Protein AF-A0A914LRF7-F1 (afdb_monomer_lite)

InterPro domains:
  IPR040160 Eukaryotic translation initiation factor 4E-binding protein Mextli [PTHR20849] (4-94)

Organism: Meloidogyne incognita (NCBI:txid6306)

Sequence (96 aa):
MNQINENIKKNKFSIILGDQIYEICTELRIKGKELEKTNKDDLDKFFSSIRLASCREDGELGLPCRIKILELLEIRLMGWRNNLSVKKFFKNKINY

Foldseek 3Di:
DVVLLVCLVVVDQDPVNLVVLVVVLVVCLVCVLVCCVVPVPVVVVVLVSLQVSLPDPPCSQPPLSSLSSVLSVVCVVVSSDPDPVSVVVSVVVVVD

pLDDT: mean 73.64, std 12.32, range [41.25, 90.31]

Secondary structure (DSSP, 8-state):
-HHHHHHHHTT---HHHHHHHHHHHHHHHHHHHHHHHH-HHHHHHHHHHHHHHHT-SSS-S-HHHHHHHHHHHHHHHTTS---HHHHHHHHHHH--

Structure (mmCIF, N/CA/C/O backbone):
data_AF-A0A914LRF7-F1
#
_entry.id   AF-A0A914LRF7-F1
#
loop_
_atom_site.group_PDB
_atom_site.id
_atom_site.type_symbol
_atom_site.label_atom_id
_atom_site.label_alt_id
_atom_site.label_comp_id
_atom_site.label_asym_id
_atom_site.label_entity_id
_atom_site.label_seq_id
_atom_site.pdbx_PDB_ins_code
_atom_site.Cartn_x
_atom_site.Cartn_y
_atom_site.Cartn_z
_atom_site.occupancy
_atom_site.B_iso_or_equiv
_atom_site.auth_seq_id
_atom_site.auth_comp_id
_atom_site.auth_asym_id
_atom_site.auth_atom_id
_atom_site.pdbx_PDB_model_num
ATOM 1 N N . MET A 1 1 ? -7.977 10.798 -4.778 1.00 50.03 1 MET A N 1
ATOM 2 C CA . MET A 1 1 ? -8.088 9.347 -5.075 1.00 50.03 1 MET A CA 1
ATOM 3 C C . MET A 1 1 ? -8.467 9.056 -6.529 1.00 50.03 1 MET A C 1
ATOM 5 O O . MET A 1 1 ? -7.736 8.312 -7.167 1.00 50.03 1 MET A O 1
ATOM 9 N N . ASN A 1 2 ? -9.519 9.665 -7.095 1.00 55.81 2 ASN A N 1
ATOM 10 C CA . ASN A 1 2 ? -9.960 9.367 -8.475 1.00 55.81 2 ASN A CA 1
ATOM 11 C C . ASN A 1 2 ? -8.914 9.669 -9.568 1.00 55.81 2 ASN A C 1
ATOM 13 O O . ASN A 1 2 ? -8.714 8.845 -10.453 1.00 55.81 2 ASN A O 1
ATOM 17 N N . GLN A 1 3 ? -8.181 10.785 -9.468 1.00 55.62 3 GLN A N 1
ATOM 18 C CA . GLN A 1 3 ? -7.139 11.153 -10.443 1.00 55.62 3 GLN A CA 1
ATOM 19 C C . GLN A 1 3 ? -5.972 10.147 -10.493 1.00 55.62 3 GLN A C 1
ATOM 21 O O . GLN A 1 3 ? -5.440 9.848 -11.556 1.00 55.62 3 GLN A O 1
ATOM 26 N N . ILE A 1 4 ? -5.587 9.605 -9.334 1.00 57.19 4 ILE A N 1
ATOM 27 C CA . ILE A 1 4 ? -4.485 8.642 -9.198 1.00 57.19 4 ILE A CA 1
ATOM 28 C C . ILE A 1 4 ? -4.900 7.286 -9.773 1.00 57.19 4 ILE A C 1
ATOM 30 O O . ILE A 1 4 ? -4.141 6.694 -10.531 1.00 57.19 4 ILE A O 1
ATOM 34 N N . ASN A 1 5 ? -6.128 6.834 -9.495 1.00 57.62 5 ASN A N 1
ATOM 35 C CA . ASN A 1 5 ? -6.674 5.608 -10.086 1.00 57.62 5 ASN A CA 1
ATOM 36 C C . ASN A 1 5 ? -6.757 5.693 -11.618 1.00 57.62 5 ASN A C 1
ATOM 38 O O . ASN A 1 5 ? -6.476 4.711 -12.300 1.00 57.62 5 ASN A O 1
ATOM 42 N N . GLU A 1 6 ? -7.091 6.863 -12.162 1.00 59.22 6 GLU A N 1
ATOM 43 C CA . GLU A 1 6 ? -7.081 7.111 -13.606 1.00 59.22 6 GLU A CA 1
ATOM 44 C C . GLU A 1 6 ? -5.662 7.106 -14.190 1.00 59.22 6 GLU A C 1
ATOM 46 O O . GLU A 1 6 ? -5.435 6.486 -15.226 1.00 59.22 6 GLU A O 1
ATOM 51 N N . ASN A 1 7 ? -4.691 7.731 -13.519 1.00 58.00 7 ASN A N 1
ATOM 52 C CA . ASN A 1 7 ? -3.299 7.758 -13.980 1.00 58.00 7 ASN A CA 1
ATOM 53 C C . ASN A 1 7 ? -2.628 6.374 -13.913 1.00 58.00 7 ASN A C 1
ATOM 55 O O . ASN A 1 7 ? -1.900 6.010 -14.835 1.00 58.00 7 ASN A O 1
ATOM 59 N N . ILE A 1 8 ? -2.938 5.578 -12.881 1.00 56.59 8 ILE A N 1
ATOM 60 C CA . ILE A 1 8 ? -2.508 4.175 -12.755 1.00 56.59 8 ILE A CA 1
ATOM 61 C C . ILE A 1 8 ? -3.124 3.320 -13.873 1.00 56.59 8 ILE A C 1
ATOM 63 O O . ILE A 1 8 ? -2.435 2.497 -14.471 1.00 56.59 8 ILE A O 1
ATOM 67 N N . LYS A 1 9 ? -4.410 3.520 -14.198 1.00 57.25 9 LYS A N 1
ATOM 68 C CA . LYS A 1 9 ? -5.081 2.803 -15.298 1.00 57.25 9 LYS A CA 1
ATOM 69 C C . LYS A 1 9 ? -4.565 3.204 -16.681 1.00 57.25 9 LYS A C 1
ATOM 71 O O . LYS A 1 9 ? -4.572 2.372 -17.583 1.00 57.25 9 LYS A O 1
ATOM 76 N N . LYS A 1 10 ? -4.134 4.457 -16.853 1.00 54.25 10 LYS A N 1
ATOM 77 C CA . LYS A 1 10 ? -3.700 5.035 -18.136 1.00 54.25 10 LYS A CA 1
ATOM 78 C C . LYS A 1 10 ? -2.209 4.865 -18.448 1.00 54.25 10 LYS A C 1
ATOM 80 O O . LYS A 1 10 ? -1.772 5.412 -19.455 1.00 54.25 10 LYS A O 1
ATOM 85 N N . ASN A 1 11 ? -1.446 4.126 -17.636 1.00 51.66 11 ASN A N 1
ATOM 86 C CA . ASN A 1 11 ? -0.028 3.823 -17.899 1.00 51.66 11 ASN A CA 1
ATOM 87 C C . ASN A 1 11 ? 0.839 5.078 -18.158 1.00 51.66 11 ASN A C 1
ATOM 89 O O . ASN A 1 11 ? 1.764 5.069 -18.959 1.00 51.66 11 ASN A O 1
ATOM 93 N N . LYS A 1 12 ? 0.525 6.207 -17.505 1.00 48.69 12 LYS A N 1
ATOM 94 C CA . LYS A 1 12 ? 1.340 7.430 -17.590 1.00 48.69 12 LYS A CA 1
ATOM 95 C C . LYS A 1 12 ? 2.180 7.571 -16.329 1.00 48.69 12 LYS A C 1
ATOM 97 O O . LYS A 1 12 ? 1.789 8.263 -15.389 1.00 48.69 12 LYS A O 1
ATOM 102 N N . PHE A 1 13 ? 3.340 6.921 -16.317 1.00 58.53 13 PHE A N 1
ATOM 103 C CA . PHE A 1 13 ? 4.317 7.084 -15.245 1.00 58.53 13 PHE A CA 1
ATOM 104 C C . PHE A 1 13 ? 5.189 8.308 -15.511 1.00 58.53 13 PHE A C 1
ATOM 106 O O . PHE A 1 13 ? 6.039 8.334 -16.393 1.00 58.53 13 PHE A O 1
ATOM 113 N N . SER A 1 14 ? 4.936 9.356 -14.734 1.00 55.28 14 SER A N 1
ATOM 114 C CA . SER A 1 14 ? 5.804 10.527 -14.615 1.00 55.28 14 SER A CA 1
ATOM 115 C C . SER A 1 14 ? 6.412 10.538 -13.212 1.00 55.28 14 SER A C 1
ATOM 117 O O . SER A 1 14 ? 5.868 9.901 -12.310 1.00 55.28 14 SER A O 1
ATOM 119 N N . ILE A 1 15 ? 7.503 11.281 -13.004 1.00 55.88 15 ILE A N 1
ATOM 120 C CA . ILE A 1 15 ? 8.110 11.534 -11.677 1.00 55.88 15 ILE A CA 1
ATOM 121 C C . ILE A 1 15 ? 7.032 11.922 -10.639 1.00 55.88 15 ILE A C 1
ATOM 123 O O . ILE A 1 15 ? 7.044 11.452 -9.505 1.00 55.88 15 ILE A O 1
ATOM 127 N N . ILE A 1 16 ? 6.005 12.641 -11.100 1.00 59.66 16 ILE A N 1
ATOM 128 C CA . ILE A 1 16 ? 4.819 13.063 -10.346 1.00 59.66 16 ILE A CA 1
ATOM 129 C C . ILE A 1 16 ? 4.062 11.875 -9.724 1.00 59.66 16 ILE A C 1
ATOM 131 O O . ILE A 1 16 ? 3.564 11.982 -8.608 1.00 59.66 16 ILE A O 1
ATOM 135 N N . LEU A 1 17 ? 3.969 10.729 -10.407 1.00 65.19 17 LEU A N 1
ATOM 136 C CA . LEU A 1 17 ? 3.262 9.552 -9.891 1.00 65.19 17 LEU A CA 1
ATOM 137 C C . LEU A 1 17 ? 4.023 8.898 -8.724 1.00 65.19 17 LEU A C 1
ATOM 139 O O . LEU A 1 17 ? 3.403 8.400 -7.786 1.00 65.19 17 LEU A O 1
ATOM 143 N N . GLY A 1 18 ? 5.360 8.915 -8.768 1.00 64.88 18 GLY A N 1
ATOM 144 C CA . GLY A 1 18 ? 6.212 8.427 -7.680 1.00 64.88 18 GLY A CA 1
ATOM 145 C C . GLY A 1 18 ? 6.084 9.290 -6.425 1.00 64.88 18 GLY A C 1
ATOM 146 O O . GLY A 1 18 ? 5.868 8.757 -5.335 1.00 64.88 18 GLY A O 1
ATOM 147 N N . ASP A 1 19 ? 6.119 10.613 -6.595 1.00 69.19 19 ASP A N 1
ATOM 148 C CA . ASP A 1 19 ? 5.942 11.574 -5.501 1.00 69.19 19 ASP A CA 1
ATOM 149 C C . ASP A 1 19 ? 4.544 11.463 -4.877 1.00 69.19 19 ASP A C 1
ATOM 151 O O . ASP A 1 19 ? 4.407 11.376 -3.656 1.00 69.19 19 ASP A O 1
ATOM 155 N N . GLN A 1 20 ? 3.503 11.326 -5.705 1.00 73.12 20 GLN A N 1
ATOM 156 C CA . GLN A 1 20 ? 2.132 11.098 -5.237 1.00 73.12 20 GLN A CA 1
ATOM 157 C C . GLN A 1 20 ? 2.000 9.803 -4.430 1.00 73.12 20 GLN A C 1
ATOM 159 O O . GLN A 1 20 ? 1.351 9.786 -3.384 1.00 73.12 20 GLN A O 1
ATOM 164 N N . ILE A 1 21 ? 2.623 8.707 -4.875 1.00 72.88 21 ILE A N 1
ATOM 165 C CA . ILE A 1 21 ? 2.642 7.454 -4.107 1.00 72.88 21 ILE A CA 1
ATOM 166 C C . ILE A 1 21 ? 3.347 7.672 -2.765 1.00 72.88 21 ILE A C 1
ATOM 168 O O . ILE A 1 21 ? 2.879 7.165 -1.744 1.00 72.88 21 ILE A O 1
ATOM 172 N N . TYR A 1 22 ? 4.441 8.433 -2.739 1.00 73.06 22 TYR A N 1
ATOM 173 C CA . TYR A 1 22 ? 5.189 8.711 -1.517 1.00 73.06 22 TYR A CA 1
ATOM 174 C C . TYR A 1 22 ? 4.381 9.529 -0.500 1.00 73.06 22 TYR A C 1
ATOM 176 O O . TYR A 1 22 ? 4.350 9.182 0.689 1.00 73.06 22 TYR A O 1
ATOM 184 N N . GLU A 1 23 ? 3.691 10.571 -0.959 1.00 79.06 23 GLU A N 1
ATOM 185 C CA . GLU A 1 23 ? 2.786 11.379 -0.138 1.00 79.06 23 GLU A CA 1
ATOM 186 C C . GLU A 1 23 ? 1.660 10.522 0.440 1.00 79.06 23 GLU A C 1
ATOM 188 O O . GLU A 1 23 ? 1.482 10.474 1.658 1.00 79.06 23 GLU A O 1
ATOM 193 N N . ILE A 1 24 ? 0.985 9.735 -0.402 1.00 78.62 24 ILE A N 1
ATOM 194 C CA . ILE A 1 24 ? -0.103 8.848 0.030 1.00 78.62 24 ILE A CA 1
ATOM 195 C C . ILE A 1 24 ? 0.398 7.811 1.039 1.00 78.62 24 ILE A C 1
ATOM 197 O O . ILE A 1 24 ? -0.257 7.563 2.050 1.00 78.62 24 ILE A O 1
ATOM 201 N N . CYS A 1 25 ? 1.575 7.217 0.819 1.00 76.12 25 CYS A N 1
ATOM 202 C CA . CYS A 1 25 ? 2.170 6.282 1.777 1.00 76.12 25 CYS A CA 1
ATOM 203 C C . CYS A 1 25 ? 2.444 6.948 3.134 1.00 76.12 25 CYS A C 1
ATOM 205 O O . CYS A 1 25 ? 2.335 6.299 4.176 1.00 76.12 25 CYS A O 1
ATOM 207 N N . THR A 1 26 ? 2.817 8.228 3.132 1.00 78.44 26 THR A N 1
ATOM 208 C CA . THR A 1 26 ? 3.075 8.999 4.353 1.00 78.44 26 THR A CA 1
ATOM 209 C C . THR A 1 26 ? 1.772 9.314 5.081 1.00 78.44 26 THR A C 1
ATOM 211 O O . THR A 1 26 ? 1.676 9.080 6.286 1.00 78.44 26 THR A O 1
ATOM 214 N N . GLU A 1 27 ? 0.740 9.749 4.359 1.00 82.69 27 GLU A N 1
ATOM 215 C CA . GLU A 1 27 ? -0.582 10.010 4.932 1.00 82.69 27 GLU A CA 1
ATOM 216 C C . GLU A 1 27 ? -1.238 8.740 5.482 1.00 82.69 27 GLU A C 1
ATOM 218 O O . GLU A 1 27 ? -1.754 8.742 6.602 1.00 82.69 27 GLU A O 1
ATOM 223 N N . LEU A 1 28 ? -1.172 7.630 4.740 1.00 81.88 28 LEU A N 1
ATOM 224 C CA . LEU A 1 28 ? -1.747 6.350 5.151 1.00 81.88 28 LEU A CA 1
ATOM 225 C C . LEU A 1 28 ? -1.057 5.769 6.388 1.00 81.88 28 LEU A C 1
ATOM 227 O O . LEU A 1 28 ? -1.710 5.116 7.192 1.00 81.88 28 LEU A O 1
ATOM 231 N N . ARG A 1 29 ? 0.225 6.053 6.630 1.00 76.88 29 ARG A N 1
ATOM 232 C CA . ARG A 1 29 ? 0.865 5.666 7.902 1.00 76.88 29 ARG A CA 1
ATOM 233 C C . ARG A 1 29 ? 0.261 6.355 9.118 1.00 76.88 29 ARG A C 1
ATOM 235 O O . ARG A 1 29 ? 0.277 5.783 10.201 1.00 76.88 29 ARG A O 1
ATOM 242 N N . ILE A 1 30 ? -0.236 7.576 8.947 1.00 81.38 30 ILE A N 1
ATOM 243 C CA . ILE A 1 30 ? -0.793 8.380 10.037 1.00 81.38 30 ILE A CA 1
ATOM 244 C C . ILE A 1 30 ? -2.286 8.081 10.191 1.00 81.38 30 ILE A C 1
ATOM 246 O O . ILE A 1 30 ? -2.765 7.853 11.299 1.00 81.38 30 ILE A O 1
ATOM 250 N N . LYS A 1 31 ? -3.019 8.062 9.073 1.00 85.62 31 LYS A N 1
ATOM 251 C CA . LYS A 1 31 ? -4.488 8.019 9.046 1.00 85.62 31 LYS A CA 1
ATOM 252 C C . LYS A 1 31 ? -5.067 6.677 8.599 1.00 85.62 31 LYS A C 1
ATOM 254 O O . LYS A 1 31 ? -6.277 6.499 8.662 1.00 85.62 31 LYS A O 1
ATOM 259 N N . GLY A 1 32 ? -4.246 5.721 8.165 1.00 83.75 32 GLY A N 1
ATOM 260 C CA . GLY A 1 32 ? -4.709 4.476 7.542 1.00 83.75 32 GLY A CA 1
ATOM 261 C C . GLY A 1 32 ? -5.599 3.626 8.442 1.00 83.75 32 GLY A C 1
ATOM 262 O O . GLY A 1 32 ? -6.591 3.079 7.975 1.00 83.75 32 GLY A O 1
ATOM 263 N N . LYS A 1 33 ? -5.325 3.602 9.753 1.00 86.88 33 LYS A N 1
ATOM 264 C CA . LYS A 1 33 ? -6.171 2.901 10.731 1.00 86.88 33 LYS A CA 1
ATOM 265 C C . LYS A 1 33 ? -7.581 3.490 10.828 1.00 86.88 33 LYS A C 1
ATOM 267 O O . LYS A 1 33 ? -8.534 2.746 11.027 1.00 86.88 33 LYS A O 1
ATOM 272 N N . GLU A 1 34 ? -7.705 4.810 10.740 1.00 87.25 34 GLU A N 1
ATOM 273 C CA . GLU A 1 34 ? -8.996 5.506 10.767 1.00 87.25 34 GLU A CA 1
ATOM 274 C C . GLU A 1 34 ? -9.715 5.336 9.424 1.00 87.25 34 GLU A C 1
ATOM 276 O O . GLU A 1 34 ? -10.870 4.920 9.397 1.00 87.25 34 GLU A O 1
ATOM 281 N N . LEU A 1 35 ? -8.995 5.532 8.314 1.00 86.00 35 LEU A N 1
ATOM 282 C CA . LEU A 1 35 ? -9.501 5.338 6.952 1.00 86.00 35 LEU A CA 1
ATOM 283 C C . LEU A 1 35 ? -9.998 3.914 6.696 1.00 86.00 35 LEU A C 1
ATOM 285 O O . LEU A 1 35 ? -10.983 3.733 5.990 1.00 86.00 35 LEU A O 1
ATOM 289 N N . GLU A 1 36 ? -9.365 2.892 7.272 1.00 88.81 36 GLU A N 1
ATOM 290 C CA . GLU A 1 36 ? -9.835 1.514 7.117 1.00 88.81 36 GLU A CA 1
ATOM 291 C C . GLU A 1 36 ? -11.161 1.251 7.847 1.00 88.81 36 GLU A C 1
ATOM 293 O O . GLU A 1 36 ? -11.910 0.366 7.441 1.00 88.81 36 GLU A O 1
ATOM 298 N N . LYS A 1 37 ? -11.500 2.026 8.884 1.00 87.56 37 LYS A N 1
ATOM 299 C CA . LYS A 1 37 ? -12.811 1.916 9.541 1.00 87.56 37 LYS A CA 1
ATOM 300 C C . LYS A 1 37 ? -13.914 2.587 8.726 1.00 87.56 37 LYS A C 1
ATOM 302 O O . LYS A 1 37 ? -15.034 2.091 8.720 1.00 87.56 37 LYS A O 1
ATOM 307 N N . THR A 1 38 ? -13.616 3.716 8.081 1.00 90.31 38 THR A N 1
ATOM 308 C CA . THR A 1 38 ? -14.628 4.554 7.413 1.00 90.31 38 THR A CA 1
ATOM 309 C C . THR A 1 38 ? -14.752 4.284 5.915 1.00 90.31 38 THR A C 1
ATOM 311 O O . THR A 1 38 ? -15.823 4.475 5.350 1.00 90.31 38 THR A O 1
ATOM 314 N N . ASN A 1 39 ? -13.674 3.841 5.260 1.00 88.00 39 ASN A N 1
ATOM 315 C CA . ASN A 1 39 ? -13.547 3.747 3.801 1.00 88.00 39 ASN A CA 1
ATOM 316 C C . ASN A 1 39 ? -12.810 2.468 3.360 1.00 88.00 39 ASN A C 1
ATOM 318 O O . ASN A 1 39 ? -11.983 2.499 2.445 1.00 88.00 39 ASN A O 1
ATOM 322 N N . LYS A 1 40 ? -13.094 1.334 4.014 1.00 87.19 40 LYS A N 1
ATOM 323 C CA . LYS A 1 40 ? -12.427 0.046 3.760 1.00 87.19 40 LYS A CA 1
ATOM 324 C C . LYS A 1 40 ? -12.419 -0.350 2.278 1.00 87.19 40 LYS A C 1
ATOM 326 O O . LYS A 1 40 ? -11.361 -0.683 1.753 1.00 87.19 40 LYS A O 1
ATOM 331 N N . ASP A 1 41 ? -13.561 -0.252 1.602 1.00 89.44 41 ASP A N 1
ATOM 332 C CA . ASP A 1 41 ? -13.704 -0.697 0.210 1.00 89.44 41 ASP A CA 1
ATOM 333 C C . ASP A 1 41 ? -12.874 0.142 -0.769 1.00 89.44 41 ASP A C 1
ATOM 335 O O . ASP A 1 41 ? -12.280 -0.383 -1.714 1.00 89.44 41 ASP A O 1
ATOM 339 N N . ASP A 1 42 ? -12.802 1.455 -0.548 1.00 85.62 42 ASP A N 1
ATOM 340 C CA . ASP A 1 42 ? -11.977 2.347 -1.367 1.00 85.62 42 ASP A CA 1
ATOM 341 C C . ASP A 1 42 ? -10.491 2.085 -1.131 1.00 85.62 42 ASP A C 1
ATOM 343 O O . ASP A 1 42 ? -9.688 2.091 -2.070 1.00 85.62 42 ASP A O 1
ATOM 347 N N . LEU A 1 43 ? -10.135 1.781 0.117 1.00 88.50 43 LEU A N 1
ATOM 348 C CA . LEU A 1 43 ? -8.788 1.389 0.492 1.00 88.50 43 LEU A CA 1
ATOM 349 C C . LEU A 1 43 ? -8.412 0.047 -0.155 1.00 88.50 43 LEU A C 1
ATOM 351 O O . LEU A 1 43 ? -7.330 -0.076 -0.723 1.00 88.50 43 LEU A O 1
ATOM 355 N N . ASP A 1 44 ? -9.313 -0.935 -0.174 1.00 88.94 44 ASP A N 1
ATOM 356 C CA . ASP A 1 44 ? -9.114 -2.220 -0.854 1.00 88.94 44 ASP A CA 1
ATOM 357 C C . ASP A 1 44 ? -8.905 -2.067 -2.362 1.00 88.94 44 ASP A C 1
ATOM 359 O O . ASP A 1 44 ? -7.971 -2.655 -2.924 1.00 88.94 44 ASP A O 1
ATOM 363 N N . LYS A 1 45 ? -9.697 -1.214 -3.018 1.00 87.88 45 LYS A N 1
ATOM 364 C CA . LYS A 1 45 ? -9.517 -0.887 -4.442 1.00 87.88 45 LYS A CA 1
ATOM 365 C C . LYS A 1 45 ? -8.175 -0.206 -4.703 1.00 87.88 45 LYS A C 1
ATOM 367 O O . LYS A 1 45 ? -7.492 -0.549 -5.673 1.00 87.88 45 LYS A O 1
ATOM 372 N N . PHE A 1 46 ? -7.779 0.732 -3.843 1.00 86.06 46 PHE A N 1
ATOM 373 C CA . PHE A 1 46 ? -6.492 1.416 -3.944 1.00 86.06 46 PHE A CA 1
ATOM 374 C C . PHE A 1 46 ? -5.322 0.433 -3.802 1.00 86.06 46 PHE A C 1
ATOM 376 O O . PHE A 1 46 ? -4.469 0.363 -4.686 1.00 86.06 46 PHE A O 1
ATOM 383 N N . PHE A 1 47 ? -5.315 -0.386 -2.745 1.00 86.19 47 PHE A N 1
ATOM 384 C CA . PHE A 1 47 ? -4.251 -1.361 -2.494 1.00 86.19 47 PHE A CA 1
ATOM 385 C C . PHE A 1 47 ? -4.158 -2.439 -3.583 1.00 86.19 47 PHE A C 1
ATOM 387 O O . PHE A 1 47 ? -3.057 -2.843 -3.959 1.00 86.19 47 PHE A O 1
ATOM 394 N N . SER A 1 48 ? -5.293 -2.858 -4.146 1.00 86.94 48 SER A N 1
ATOM 395 C CA . SER A 1 48 ? -5.316 -3.760 -5.303 1.00 86.94 48 SER A CA 1
ATOM 396 C C . SER A 1 48 ? -4.678 -3.111 -6.535 1.00 86.94 48 SER A C 1
ATOM 398 O O . SER A 1 48 ? -3.862 -3.734 -7.214 1.00 86.94 48 SER A O 1
ATOM 400 N N . SER A 1 49 ? -4.984 -1.835 -6.786 1.00 83.06 49 SER A N 1
ATOM 401 C CA . SER A 1 49 ? -4.464 -1.086 -7.937 1.00 83.06 49 SER A CA 1
ATOM 402 C C . SER A 1 49 ? -2.953 -0.855 -7.850 1.00 83.06 49 SER A C 1
ATOM 404 O O . SER A 1 49 ? -2.23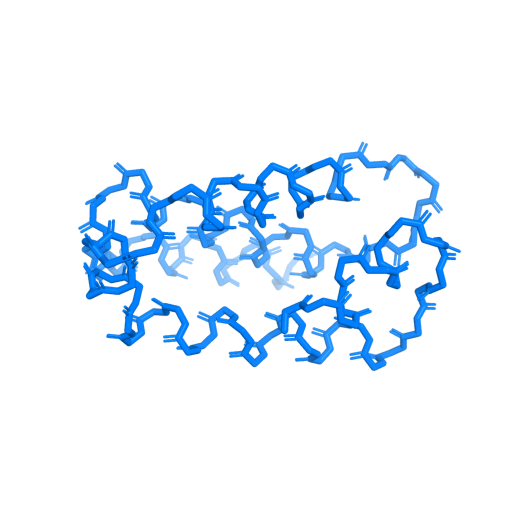9 -1.114 -8.818 1.00 83.06 49 SER A O 1
ATOM 406 N N . ILE A 1 50 ? -2.437 -0.433 -6.688 1.00 80.81 50 ILE A N 1
ATOM 407 C CA . ILE A 1 50 ? -0.990 -0.213 -6.512 1.00 80.81 50 ILE A CA 1
ATOM 408 C C . ILE A 1 50 ? -0.200 -1.525 -6.534 1.00 80.81 50 ILE A C 1
ATOM 410 O O . ILE A 1 50 ? 0.919 -1.551 -7.043 1.00 80.81 50 ILE A O 1
ATOM 414 N N . ARG A 1 51 ? -0.776 -2.630 -6.036 1.00 83.88 51 ARG A N 1
ATOM 415 C CA . ARG A 1 51 ? -0.141 -3.951 -6.104 1.00 83.88 51 ARG A CA 1
ATOM 416 C C . ARG A 1 51 ? 0.001 -4.394 -7.556 1.00 83.88 51 ARG A C 1
ATOM 418 O O . ARG A 1 51 ? 1.099 -4.760 -7.966 1.00 83.88 51 ARG A O 1
ATOM 425 N N . LEU A 1 52 ? -1.072 -4.289 -8.342 1.00 81.12 52 LEU A N 1
ATOM 426 C CA . LEU A 1 52 ? -1.041 -4.588 -9.775 1.00 81.12 52 LEU A CA 1
ATOM 427 C C . LEU A 1 52 ? -0.014 -3.722 -10.511 1.00 81.12 52 LEU A C 1
ATOM 429 O O . LEU A 1 52 ? 0.747 -4.250 -11.314 1.00 81.12 52 LEU A O 1
ATOM 433 N N . ALA A 1 53 ? 0.058 -2.425 -10.200 1.00 76.38 53 ALA A N 1
ATOM 434 C CA . ALA A 1 53 ? 1.060 -1.528 -10.773 1.00 76.38 53 ALA A CA 1
ATOM 435 C C . ALA A 1 53 ? 2.499 -1.942 -10.406 1.00 76.38 53 ALA A C 1
ATOM 437 O O . ALA A 1 53 ? 3.386 -1.897 -11.253 1.00 76.38 53 ALA A O 1
ATOM 438 N N . SER A 1 54 ? 2.736 -2.395 -9.169 1.00 75.94 54 SER A N 1
ATOM 439 C CA . SER A 1 54 ? 4.068 -2.816 -8.705 1.00 75.94 54 SER A CA 1
ATOM 440 C C . SER A 1 54 ? 4.578 -4.123 -9.329 1.00 75.94 54 SER A C 1
ATOM 442 O O . SER A 1 54 ? 5.788 -4.343 -9.351 1.00 75.94 54 SER A O 1
ATOM 444 N N . CYS A 1 55 ? 3.678 -4.972 -9.839 1.00 74.50 55 CYS A N 1
ATOM 445 C CA . CYS A 1 55 ? 4.003 -6.265 -10.449 1.00 74.50 55 CYS A CA 1
ATOM 446 C C . CYS A 1 5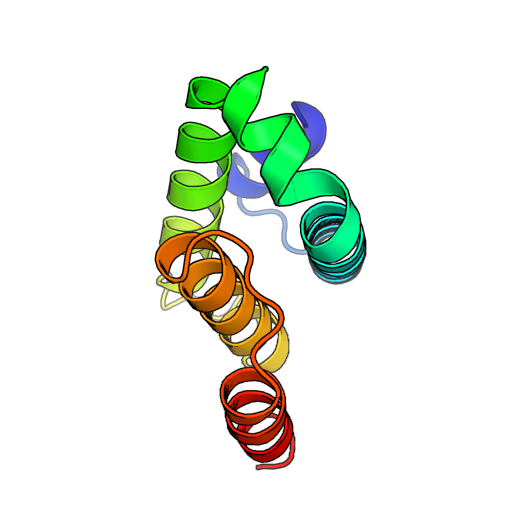5 ? 4.208 -6.206 -11.973 1.00 74.50 55 CYS A C 1
ATOM 448 O O . CYS A 1 55 ? 4.521 -7.235 -12.562 1.00 74.50 55 CYS A O 1
ATOM 450 N N . ARG A 1 56 ? 4.023 -5.049 -12.628 1.00 71.50 56 ARG A N 1
ATOM 451 C CA . ARG A 1 56 ? 4.232 -4.932 -14.081 1.00 71.50 56 ARG A CA 1
ATOM 452 C C . ARG A 1 56 ? 5.729 -4.954 -14.414 1.00 71.50 56 ARG A C 1
ATOM 454 O O . ARG A 1 56 ? 6.517 -4.188 -13.851 1.00 71.50 56 ARG A O 1
ATOM 461 N N . GLU A 1 57 ? 6.113 -5.849 -15.321 1.00 56.03 57 GLU A N 1
ATOM 462 C CA . GLU A 1 57 ? 7.506 -6.063 -15.739 1.00 56.03 57 GLU A CA 1
ATOM 463 C C . GLU A 1 57 ? 8.047 -4.930 -16.621 1.00 56.03 57 GLU A C 1
ATOM 465 O O . GLU A 1 57 ? 9.249 -4.683 -16.583 1.00 56.03 57 GLU A O 1
ATOM 470 N N . ASP A 1 58 ? 7.174 -4.155 -17.279 1.00 58.81 58 ASP A N 1
ATOM 471 C CA . ASP A 1 58 ? 7.518 -3.082 -18.236 1.00 58.81 58 ASP A CA 1
ATOM 472 C C . ASP A 1 58 ? 8.211 -1.837 -17.627 1.00 58.81 58 ASP A C 1
ATOM 474 O O . ASP A 1 58 ? 8.224 -0.758 -18.209 1.00 58.81 58 ASP A O 1
ATOM 478 N N . GLY A 1 59 ? 8.824 -1.960 -16.447 1.00 52.91 59 GLY A N 1
ATOM 479 C CA . GLY A 1 59 ? 9.845 -1.020 -15.965 1.00 52.91 59 GLY A CA 1
ATOM 480 C C . GLY A 1 59 ? 9.363 0.353 -15.485 1.00 52.91 59 GLY A C 1
ATOM 481 O O . GLY A 1 59 ? 10.165 1.112 -14.951 1.00 52.91 59 GLY A O 1
ATOM 482 N N . GLU A 1 60 ? 8.075 0.676 -15.589 1.00 61.50 60 GLU A N 1
ATOM 483 C CA . GLU A 1 60 ? 7.601 2.049 -15.345 1.00 61.50 60 GLU A CA 1
ATOM 484 C C . GLU A 1 60 ? 7.635 2.474 -1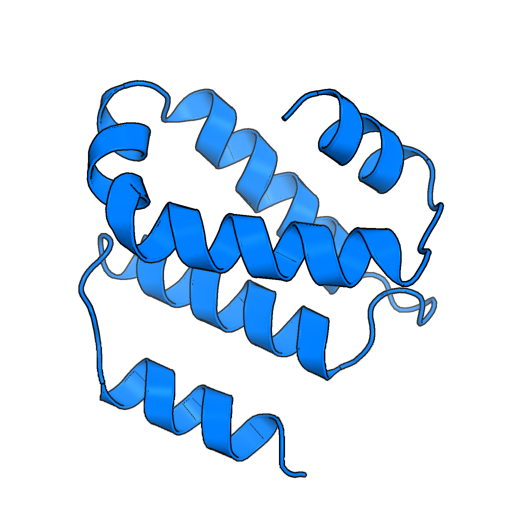3.862 1.00 61.50 60 GLU A C 1
ATOM 486 O O . GLU A 1 60 ? 7.749 3.654 -13.530 1.00 61.50 60 GLU A O 1
ATOM 491 N N . LEU A 1 61 ? 7.575 1.503 -12.948 1.00 68.50 61 LEU A N 1
ATOM 492 C CA . LEU A 1 61 ? 7.627 1.725 -11.504 1.00 68.50 61 LEU A CA 1
ATOM 493 C C . LEU A 1 61 ? 9.036 1.376 -11.010 1.00 68.50 61 LEU A C 1
ATOM 495 O O . LEU A 1 61 ? 9.363 0.200 -10.892 1.00 68.50 61 LEU A O 1
ATOM 499 N N . GLY A 1 62 ? 9.887 2.370 -10.745 1.00 72.81 62 GLY A N 1
ATOM 500 C CA . GLY A 1 62 ? 11.263 2.126 -10.294 1.00 72.81 62 GLY A CA 1
ATOM 501 C C . GLY A 1 62 ? 11.333 1.282 -9.011 1.00 72.81 62 GLY A C 1
ATOM 502 O O . GLY A 1 62 ? 10.420 1.321 -8.178 1.00 72.81 62 GLY A O 1
ATOM 503 N N . LEU A 1 63 ? 12.433 0.539 -8.825 1.00 77.50 63 LEU A N 1
ATOM 504 C CA . LEU A 1 63 ? 12.655 -0.333 -7.661 1.00 77.50 63 LEU A CA 1
ATOM 505 C C . LEU A 1 63 ? 12.339 0.351 -6.308 1.00 77.50 63 LEU A C 1
ATOM 507 O O . LEU A 1 63 ? 11.610 -0.252 -5.515 1.00 77.50 63 LEU A O 1
ATOM 511 N N . PRO A 1 64 ? 12.747 1.613 -6.046 1.00 75.88 64 PRO A N 1
ATOM 512 C CA . PRO A 1 64 ? 12.415 2.294 -4.791 1.00 75.88 64 PRO A CA 1
ATOM 513 C C . PRO A 1 64 ? 10.906 2.449 -4.554 1.00 75.88 64 PRO A C 1
ATOM 515 O O . PRO A 1 64 ? 10.427 2.250 -3.437 1.00 75.88 64 PRO A O 1
ATOM 518 N N . CYS A 1 65 ? 10.136 2.750 -5.605 1.00 76.19 65 CYS A N 1
ATOM 519 C CA . CYS A 1 65 ? 8.683 2.877 -5.510 1.00 76.19 65 CYS A CA 1
ATOM 520 C C . CYS A 1 65 ? 8.018 1.513 -5.261 1.00 76.19 65 CYS A C 1
ATOM 522 O O . CYS A 1 65 ? 7.119 1.418 -4.426 1.00 76.19 65 CYS A O 1
ATOM 524 N N . ARG A 1 66 ? 8.497 0.436 -5.903 1.00 80.06 66 ARG A N 1
ATOM 525 C CA . ARG A 1 66 ? 7.994 -0.932 -5.661 1.00 80.06 66 ARG A CA 1
ATOM 526 C C . ARG A 1 66 ? 8.223 -1.362 -4.213 1.00 80.06 66 ARG A C 1
ATOM 528 O O . ARG A 1 66 ? 7.303 -1.844 -3.556 1.00 80.06 66 ARG A O 1
ATOM 535 N N . ILE A 1 67 ? 9.426 -1.125 -3.691 1.00 81.75 67 ILE A N 1
ATOM 536 C CA . ILE A 1 67 ? 9.791 -1.405 -2.295 1.00 81.75 67 ILE A CA 1
ATOM 537 C C . ILE A 1 67 ? 8.888 -0.621 -1.332 1.00 81.75 67 ILE A C 1
ATOM 539 O O . ILE A 1 67 ? 8.412 -1.182 -0.346 1.00 81.75 67 ILE A O 1
ATOM 543 N N . LYS A 1 68 ? 8.597 0.651 -1.629 1.00 79.31 68 LYS A N 1
ATOM 544 C CA . LYS A 1 68 ? 7.721 1.491 -0.801 1.00 79.31 68 LYS A CA 1
ATOM 545 C C . LYS A 1 68 ? 6.280 0.978 -0.747 1.00 79.31 68 LYS A C 1
ATOM 547 O O . LYS A 1 68 ? 5.676 0.968 0.325 1.00 79.31 68 LYS A O 1
ATOM 552 N N . ILE A 1 69 ? 5.749 0.530 -1.886 1.00 84.06 69 ILE A N 1
ATOM 553 C CA . ILE A 1 69 ? 4.413 -0.076 -1.978 1.00 84.06 69 ILE A CA 1
ATOM 554 C C . ILE A 1 69 ? 4.352 -1.362 -1.145 1.00 84.06 69 ILE A C 1
ATOM 556 O O . ILE A 1 69 ? 3.408 -1.546 -0.377 1.00 84.06 69 ILE A O 1
ATOM 560 N N . LEU A 1 70 ? 5.372 -2.221 -1.246 1.00 85.00 70 LEU A N 1
ATOM 561 C CA . LEU A 1 70 ? 5.467 -3.447 -0.445 1.00 85.00 70 LEU A CA 1
ATOM 562 C C . LEU A 1 70 ? 5.535 -3.147 1.058 1.00 85.00 70 LEU A C 1
ATOM 564 O O . LEU A 1 70 ? 4.825 -3.774 1.839 1.00 85.00 70 LEU A O 1
ATOM 568 N N . GLU A 1 71 ? 6.322 -2.148 1.464 1.00 84.12 71 GLU A N 1
ATOM 569 C CA . GLU A 1 71 ? 6.395 -1.706 2.861 1.00 84.12 71 GLU A CA 1
ATOM 570 C C . GLU A 1 71 ? 5.020 -1.256 3.385 1.00 84.12 71 GLU A C 1
ATOM 572 O O . GLU A 1 71 ? 4.640 -1.585 4.508 1.00 84.12 71 GLU A O 1
ATOM 577 N N . LEU A 1 72 ? 4.253 -0.514 2.578 1.00 84.31 72 LEU A N 1
ATOM 578 C CA . LEU A 1 72 ? 2.917 -0.059 2.958 1.00 84.31 72 LEU A CA 1
ATOM 579 C C . LEU A 1 72 ? 1.908 -1.220 3.049 1.00 84.31 72 LEU A C 1
ATOM 581 O O . LEU A 1 72 ? 1.094 -1.240 3.974 1.00 84.31 72 LEU A O 1
ATOM 585 N N . LEU A 1 73 ? 1.970 -2.184 2.124 1.00 87.19 73 LEU A N 1
ATOM 586 C CA . LEU A 1 73 ? 1.154 -3.404 2.160 1.00 87.19 73 LEU A CA 1
ATOM 587 C C . LEU A 1 73 ? 1.393 -4.194 3.454 1.00 87.19 73 LEU A C 1
ATOM 589 O O . LEU A 1 73 ? 0.432 -4.555 4.130 1.00 87.19 73 LEU A O 1
ATOM 593 N N . GLU A 1 74 ? 2.655 -4.391 3.836 1.00 85.94 74 GLU A N 1
ATOM 594 C CA . GLU A 1 74 ? 3.030 -5.061 5.089 1.00 85.94 74 GLU A CA 1
ATOM 595 C C . GLU A 1 74 ? 2.488 -4.327 6.323 1.00 85.94 74 GLU A C 1
ATOM 597 O O . GLU A 1 74 ? 1.896 -4.941 7.210 1.00 85.94 74 GLU A O 1
ATOM 602 N N . ILE A 1 75 ? 2.605 -2.994 6.369 1.00 86.00 75 ILE A N 1
ATOM 603 C CA . ILE A 1 75 ? 2.053 -2.189 7.473 1.00 86.00 75 ILE A CA 1
ATOM 604 C C . ILE A 1 75 ? 0.538 -2.393 7.600 1.00 86.00 75 ILE A C 1
ATOM 606 O O . ILE A 1 75 ? 0.027 -2.529 8.717 1.00 86.00 75 ILE A O 1
ATOM 610 N N . ARG A 1 76 ? -0.183 -2.437 6.474 1.00 87.81 76 ARG A N 1
ATOM 611 C CA . ARG A 1 76 ? -1.627 -2.690 6.472 1.00 87.81 76 ARG A CA 1
ATOM 612 C C . ARG A 1 76 ? -1.958 -4.099 6.967 1.00 87.81 76 ARG A C 1
ATOM 614 O O . ARG A 1 76 ? -2.820 -4.233 7.830 1.00 87.81 76 ARG A O 1
ATOM 621 N N . LEU A 1 77 ? -1.254 -5.130 6.489 1.00 86.56 77 LEU A N 1
ATOM 622 C CA . LEU A 1 77 ? -1.441 -6.523 6.930 1.00 86.56 77 LEU A CA 1
ATOM 623 C C . LEU A 1 77 ? -1.175 -6.705 8.433 1.00 86.56 77 LEU A C 1
ATOM 625 O O . LEU A 1 77 ? -1.835 -7.506 9.089 1.00 86.56 77 LEU A O 1
ATOM 629 N N . MET A 1 78 ? -0.271 -5.908 9.008 1.00 86.38 78 MET A N 1
ATOM 630 C CA . MET A 1 78 ? -0.014 -5.862 10.453 1.00 86.38 78 MET A CA 1
ATOM 631 C C . MET A 1 78 ? -1.040 -5.028 11.246 1.00 86.38 78 MET A C 1
ATOM 633 O O . MET A 1 78 ? -0.852 -4.793 12.444 1.00 86.38 78 MET A O 1
ATOM 637 N N . GLY A 1 79 ? -2.115 -4.553 10.610 1.00 85.75 79 GLY A N 1
ATOM 638 C CA . GLY A 1 79 ? -3.162 -3.751 11.242 1.00 85.75 79 GLY A CA 1
ATOM 639 C C . GLY A 1 79 ? -2.722 -2.323 11.571 1.00 85.75 79 GLY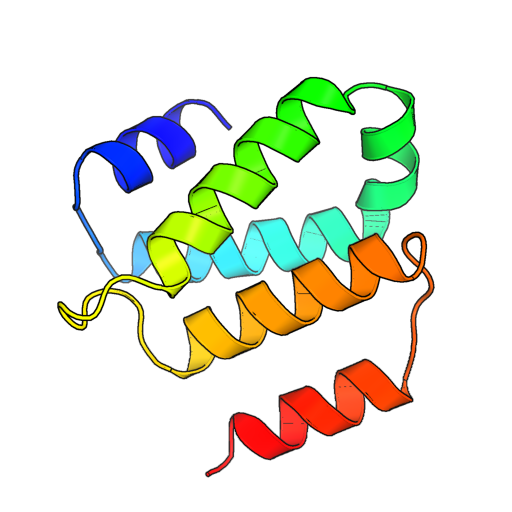 A C 1
ATOM 640 O O . GLY A 1 79 ? -3.056 -1.810 12.641 1.00 85.75 79 GLY A O 1
ATOM 641 N N . TRP A 1 80 ? -1.943 -1.696 10.682 1.00 86.00 80 TRP A N 1
ATOM 642 C CA . TRP A 1 80 ? -1.413 -0.328 10.820 1.00 86.00 80 TRP A CA 1
ATOM 643 C C . TRP A 1 80 ? -0.506 -0.118 12.032 1.00 86.00 80 TRP A C 1
ATOM 645 O O . TRP A 1 80 ? -0.363 0.995 12.543 1.00 86.00 80 TRP A O 1
ATOM 655 N N . ARG A 1 81 ? 0.114 -1.188 12.529 1.00 79.75 81 ARG A N 1
ATOM 656 C CA . ARG A 1 81 ? 1.082 -1.090 13.620 1.00 79.75 81 ARG A CA 1
ATOM 657 C C . ARG A 1 81 ? 2.402 -0.563 13.069 1.00 79.75 81 ARG A C 1
A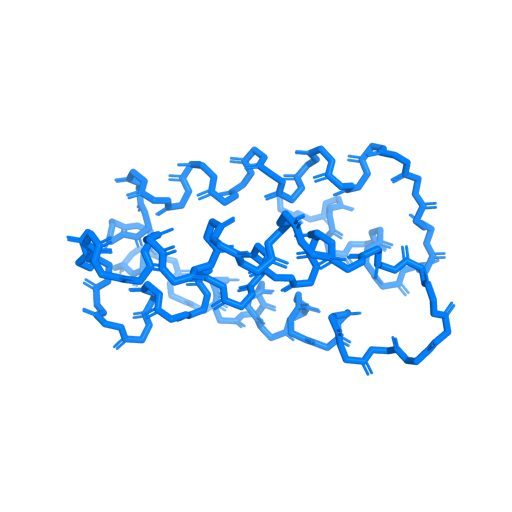TOM 659 O O . ARG A 1 81 ? 2.959 -1.122 12.127 1.00 79.75 81 ARG A O 1
ATOM 666 N N . ASN A 1 82 ? 2.932 0.488 13.690 1.00 66.38 82 ASN A N 1
ATOM 667 C CA . ASN A 1 82 ? 4.268 0.982 13.376 1.00 66.38 82 ASN A CA 1
ATOM 668 C C . ASN A 1 82 ? 5.311 -0.056 13.807 1.00 66.38 82 ASN A C 1
ATOM 670 O O . ASN A 1 82 ? 5.671 -0.140 14.979 1.00 66.38 82 ASN A O 1
ATOM 674 N N . ASN A 1 83 ? 5.791 -0.852 12.853 1.00 68.06 83 ASN A N 1
ATOM 675 C CA . ASN A 1 83 ? 6.812 -1.860 13.094 1.00 68.06 83 ASN A CA 1
ATOM 676 C C . ASN A 1 83 ? 8.186 -1.339 12.646 1.00 68.06 83 ASN A C 1
ATOM 678 O O . ASN A 1 83 ? 8.479 -1.217 11.453 1.00 68.06 83 ASN A O 1
ATOM 682 N N . LEU A 1 84 ? 9.045 -1.026 13.619 1.00 65.75 84 LEU A N 1
ATOM 683 C CA . LEU A 1 84 ? 10.405 -0.538 13.372 1.00 65.75 84 LEU A CA 1
ATOM 684 C C . LEU A 1 84 ? 11.261 -1.557 12.602 1.00 65.75 84 LEU A C 1
ATOM 686 O O . LEU A 1 84 ? 12.126 -1.153 11.824 1.00 65.75 84 LEU A O 1
ATOM 690 N N . SER A 1 85 ? 10.990 -2.856 12.755 1.00 70.94 85 SER A N 1
ATOM 691 C CA . SER A 1 85 ? 11.690 -3.933 12.047 1.00 70.94 85 SER A CA 1
ATOM 692 C C . SER A 1 85 ? 11.366 -3.930 10.553 1.00 70.94 85 SER A C 1
ATOM 694 O O . SER A 1 85 ? 12.275 -4.039 9.732 1.00 70.94 85 SER A O 1
ATOM 696 N N . VAL A 1 86 ? 10.096 -3.70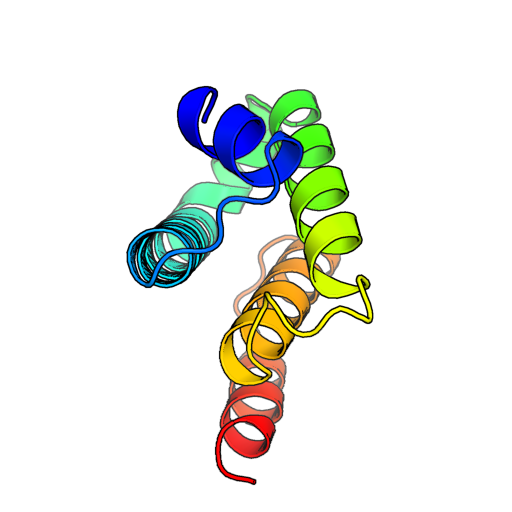5 10.194 1.00 67.19 86 VAL A N 1
ATOM 697 C CA . VAL A 1 86 ? 9.646 -3.556 8.796 1.00 67.19 86 VAL A CA 1
ATOM 698 C C . VAL A 1 86 ? 10.310 -2.337 8.160 1.00 67.19 86 VAL A C 1
ATOM 700 O O . VAL A 1 86 ? 10.942 -2.444 7.110 1.00 67.19 86 VAL A O 1
ATOM 703 N N . LYS A 1 87 ? 10.276 -1.189 8.847 1.00 67.50 87 LYS A N 1
ATOM 704 C CA . LYS A 1 87 ? 10.916 0.046 8.370 1.00 67.50 87 LYS A CA 1
ATOM 705 C C . LYS A 1 87 ? 12.422 -0.133 8.144 1.00 67.50 87 LYS A C 1
ATOM 707 O O . LYS A 1 87 ? 12.964 0.368 7.161 1.00 67.50 87 LYS A O 1
ATOM 712 N N . LYS A 1 88 ? 13.109 -0.854 9.039 1.00 68.88 88 LYS A N 1
ATOM 713 C CA . LYS A 1 88 ? 14.548 -1.143 8.925 1.00 68.88 88 LYS A CA 1
ATOM 714 C C . LYS A 1 88 ? 14.852 -2.087 7.757 1.00 68.88 88 LYS A C 1
ATOM 716 O O . LYS A 1 88 ? 15.795 -1.832 7.013 1.00 68.88 88 LYS A O 1
ATOM 721 N N . PHE A 1 89 ? 14.041 -3.126 7.563 1.00 73.25 89 PHE A N 1
ATOM 722 C CA . PHE A 1 89 ? 14.188 -4.079 6.462 1.00 73.25 89 PHE A CA 1
ATOM 723 C C . PHE A 1 89 ? 14.063 -3.401 5.092 1.00 73.25 89 PHE A C 1
ATOM 725 O O . PHE A 1 89 ? 14.953 -3.535 4.252 1.00 73.25 89 PHE A O 1
ATOM 732 N N . PHE A 1 90 ? 13.004 -2.614 4.883 1.00 66.94 90 PHE A N 1
ATOM 733 C CA . PHE A 1 90 ? 12.777 -1.944 3.602 1.00 66.94 90 PHE A CA 1
ATOM 734 C C . PHE A 1 90 ? 13.759 -0.788 3.360 1.00 66.94 90 PHE A C 1
ATOM 736 O O . PHE A 1 90 ? 14.211 -0.624 2.232 1.00 66.94 90 PHE A O 1
ATOM 743 N N . LYS A 1 91 ? 14.195 -0.057 4.402 1.00 69.06 91 LYS A N 1
ATOM 744 C CA . LYS A 1 91 ? 15.260 0.959 4.276 1.00 69.06 91 LYS A CA 1
ATOM 745 C C . LYS A 1 91 ? 16.574 0.361 3.761 1.00 69.06 91 LYS A C 1
ATOM 747 O O . LYS A 1 91 ? 17.225 0.971 2.922 1.00 69.06 91 LYS A O 1
ATOM 752 N N . ASN A 1 92 ? 16.944 -0.831 4.226 1.00 70.69 92 ASN A N 1
ATOM 753 C CA . ASN A 1 92 ? 18.170 -1.495 3.784 1.00 70.69 92 ASN A CA 1
ATOM 754 C C . ASN A 1 92 ? 18.095 -1.962 2.322 1.00 70.69 92 ASN A C 1
ATOM 756 O O . ASN A 1 92 ? 19.121 -1.989 1.658 1.00 70.69 92 ASN A O 1
ATOM 760 N N . LYS A 1 93 ? 16.899 -2.281 1.807 1.00 66.50 93 LYS A N 1
ATOM 761 C CA . LYS A 1 93 ? 16.704 -2.695 0.407 1.00 66.50 93 LYS A CA 1
ATOM 762 C C . LYS A 1 93 ? 16.684 -1.549 -0.608 1.00 66.50 93 LYS A C 1
ATOM 764 O O . LYS A 1 93 ? 16.798 -1.821 -1.791 1.00 66.50 93 LYS A O 1
ATOM 769 N N . ILE A 1 94 ? 16.519 -0.300 -0.168 1.00 58.69 94 ILE A N 1
ATOM 770 C CA . ILE A 1 94 ? 16.590 0.885 -1.048 1.00 58.69 94 ILE A CA 1
ATOM 771 C C . ILE A 1 94 ? 18.050 1.273 -1.343 1.00 58.69 94 ILE A C 1
ATOM 773 O O . ILE A 1 94 ? 18.315 1.929 -2.341 1.00 58.69 94 ILE A O 1
ATOM 777 N N . ASN A 1 95 ? 18.989 0.876 -0.478 1.00 55.59 95 ASN A N 1
ATOM 778 C CA . ASN A 1 95 ? 20.405 1.250 -0.559 1.00 55.59 95 ASN A CA 1
ATOM 779 C C . ASN A 1 95 ? 21.286 0.234 -1.320 1.00 55.59 95 ASN A C 1
ATOM 781 O O . ASN A 1 95 ? 22.509 0.339 -1.248 1.00 55.59 95 ASN A O 1
ATOM 785 N N . TYR A 1 96 ? 20.681 -0.747 -1.990 1.00 41.25 96 TYR A N 1
ATOM 786 C CA . TYR A 1 96 ? 21.336 -1.724 -2.866 1.00 41.25 96 TYR A CA 1
ATOM 787 C C . TYR A 1 96 ? 20.774 -1.578 -4.276 1.00 41.25 96 TYR A C 1
ATOM 789 O O . TYR A 1 96 ? 21.564 -1.753 -5.226 1.00 41.25 96 TYR A O 1
#

Radius of gyration: 13.13 Å; chains: 1; bounding box: 36×20×32 Å